Protein AF-A0A437PFA4-F1 (afdb_monomer_lite)
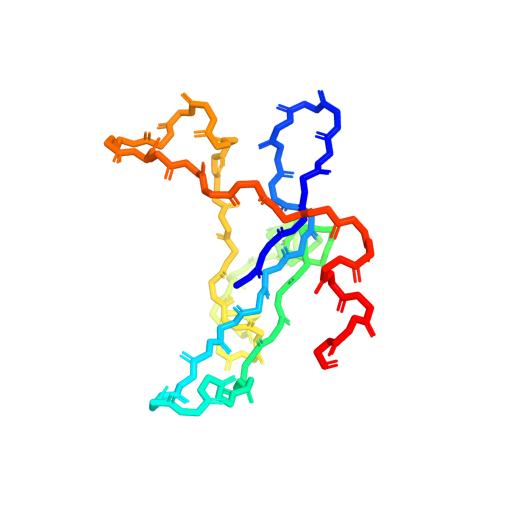
Radius of gyration: 13.46 Å; chains: 1; bounding box: 28×26×38 Å

Organism: NCBI:txid2494256

Sequence (75 aa):
MSGLDAEGWVTWQIELQGPVLTPITAAALDKWQRAQDAGPLDEYDSRFGITAELPVSEWEDHAPEELTSHQFEEV

Foldseek 3Di:
DFDADPVQATQKDFQADDPVRHTDAMDGPVVQVVVVVVDDCPVVCVHHNDGDPDGPVPDPPDDDDDDDPVNVVVD

pLDDT: mean 88.57, std 6.72, range [61.31, 95.75]

Secondary structure (DSSP, 8-state):
-EEE-TTS-EEEEEEEETTTTEEEEEEEHHHHHHHHHHS-SHHHHHHH----SS-GGGSTT--PPP--HHHHHT-

Structure (mmCIF, N/CA/C/O backbone):
data_AF-A0A437PFA4-F1
#
_entry.id   AF-A0A437PFA4-F1
#
loop_
_atom_site.group_PDB
_atom_site.id
_atom_site.type_symbol
_atom_site.label_atom_id
_atom_site.label_alt_id
_atom_site.label_comp_id
_atom_site.label_asym_id
_atom_site.label_entity_id
_atom_site.label_seq_id
_atom_site.pdbx_PDB_ins_code
_atom_site.Cartn_x
_atom_site.Cartn_y
_atom_site.Cartn_z
_atom_site.occupancy
_atom_site.B_iso_or_equiv
_atom_site.auth_seq_id
_atom_site.auth_comp_id
_atom_site.auth_asym_id
_atom_site.auth_atom_id
_atom_site.pdbx_PDB_model_num
ATOM 1 N N . MET A 1 1 ? -4.498 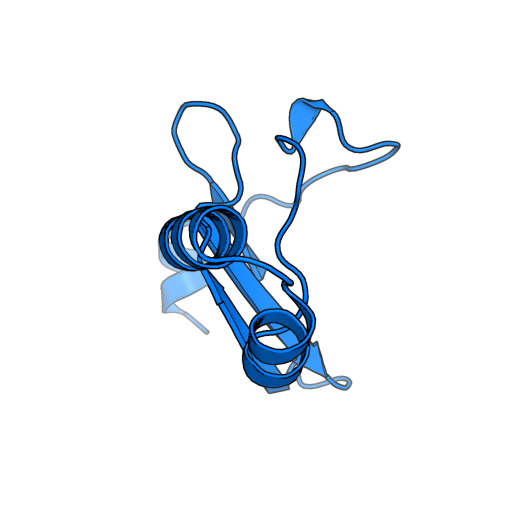0.063 5.278 1.00 75.88 1 MET A N 1
ATOM 2 C CA . MET A 1 1 ? -3.425 0.387 6.250 1.00 75.88 1 MET A CA 1
ATOM 3 C C . MET A 1 1 ? -2.117 0.474 5.490 1.00 75.88 1 MET A C 1
ATOM 5 O O . MET A 1 1 ? -1.910 -0.386 4.642 1.00 75.88 1 MET A O 1
ATOM 9 N N . SER A 1 2 ? -1.278 1.475 5.764 1.00 77.88 2 SER A N 1
ATOM 10 C CA . SER A 1 2 ? -0.080 1.737 4.960 1.00 77.88 2 SER A CA 1
ATOM 11 C C . SER A 1 2 ? 1.067 2.295 5.805 1.00 77.88 2 SER A C 1
ATOM 13 O O . SER A 1 2 ? 0.811 3.017 6.766 1.00 77.88 2 SER A O 1
ATOM 15 N N . GLY A 1 3 ? 2.315 1.979 5.448 1.00 82.50 3 GLY A N 1
ATOM 16 C CA . GLY A 1 3 ? 3.514 2.547 6.079 1.00 82.50 3 GLY A CA 1
ATOM 17 C C . GLY A 1 3 ? 4.258 3.492 5.141 1.00 82.50 3 GLY A C 1
ATOM 18 O O . GLY A 1 3 ? 4.367 3.192 3.953 1.00 82.50 3 GLY A O 1
ATOM 19 N N . LEU A 1 4 ? 4.784 4.605 5.658 1.00 88.25 4 LEU A N 1
ATOM 20 C CA . LEU A 1 4 ? 5.470 5.631 4.862 1.00 88.25 4 LEU A CA 1
ATOM 21 C C . LEU A 1 4 ? 6.993 5.589 5.032 1.00 88.25 4 LEU A C 1
ATOM 23 O O . LEU A 1 4 ? 7.482 5.245 6.109 1.00 88.25 4 LEU A O 1
ATOM 27 N N . ASP A 1 5 ? 7.736 5.958 3.990 1.00 89.06 5 ASP A N 1
ATOM 28 C CA . ASP A 1 5 ? 9.161 6.282 4.107 1.00 89.06 5 ASP A CA 1
ATOM 29 C C . ASP A 1 5 ? 9.400 7.761 4.468 1.00 89.06 5 ASP A C 1
ATOM 31 O O . ASP A 1 5 ? 8.470 8.534 4.707 1.00 89.06 5 ASP A O 1
ATOM 35 N N . ALA A 1 6 ? 10.676 8.156 4.529 1.00 88.94 6 ALA A N 1
ATOM 36 C CA . ALA A 1 6 ? 11.089 9.521 4.860 1.00 88.94 6 ALA A CA 1
ATOM 37 C C . ALA A 1 6 ? 10.684 10.567 3.804 1.00 88.94 6 ALA A C 1
ATOM 39 O O . ALA A 1 6 ? 10.715 11.762 4.091 1.00 88.94 6 ALA A O 1
ATOM 40 N N . GLU A 1 7 ? 10.323 10.128 2.601 1.00 89.75 7 GLU A N 1
ATOM 41 C CA . GLU A 1 7 ? 9.912 10.965 1.475 1.00 89.75 7 GLU A CA 1
ATOM 42 C C . GLU A 1 7 ? 8.378 11.005 1.334 1.00 89.75 7 GLU A C 1
ATOM 44 O O . GLU A 1 7 ? 7.850 11.708 0.476 1.00 89.75 7 GLU A O 1
ATOM 49 N N . GLY A 1 8 ? 7.650 10.299 2.208 1.00 89.69 8 GLY A N 1
ATOM 50 C CA . GLY A 1 8 ? 6.191 10.261 2.223 1.00 89.69 8 GLY A CA 1
ATOM 51 C C . GLY A 1 8 ? 5.585 9.254 1.247 1.00 89.69 8 GLY A C 1
ATOM 52 O O . GLY A 1 8 ? 4.376 9.306 1.004 1.00 89.69 8 GLY A O 1
ATOM 53 N N . TRP A 1 9 ? 6.379 8.332 0.696 1.00 92.31 9 TRP A N 1
ATOM 54 C CA . TRP A 1 9 ? 5.873 7.252 -0.144 1.00 92.31 9 TRP A CA 1
ATOM 55 C C . TRP A 1 9 ? 5.329 6.105 0.687 1.00 92.31 9 TRP A C 1
ATOM 57 O O . TRP A 1 9 ? 5.929 5.685 1.676 1.00 92.31 9 TRP A O 1
ATOM 67 N N . VAL A 1 10 ? 4.215 5.533 0.233 1.00 91.94 10 VAL A N 1
ATOM 68 C CA . VAL A 1 10 ? 3.675 4.299 0.802 1.00 91.94 10 VAL A CA 1
ATOM 69 C C . VAL A 1 10 ? 4.595 3.132 0.452 1.00 91.94 10 VAL A C 1
ATOM 71 O O . VAL A 1 10 ? 4.619 2.675 -0.682 1.00 91.94 10 VAL A O 1
ATOM 74 N N . THR A 1 11 ? 5.325 2.619 1.438 1.00 93.00 11 THR A N 1
ATOM 75 C CA . THR A 1 11 ? 6.247 1.478 1.294 1.00 93.00 11 THR A CA 1
ATOM 76 C C . THR A 1 11 ? 5.529 0.130 1.266 1.00 93.00 11 THR A C 1
ATOM 78 O O . THR A 1 11 ? 5.992 -0.809 0.616 1.00 93.00 11 THR A O 1
ATOM 81 N N . TRP A 1 12 ? 4.379 0.032 1.932 1.00 90.69 12 TRP A N 1
ATOM 82 C CA . TRP A 1 12 ? 3.484 -1.123 1.902 1.00 90.69 12 TRP A CA 1
ATOM 83 C C . TRP A 1 12 ? 2.040 -0.686 2.139 1.00 90.69 12 TRP A C 1
ATOM 85 O O . TRP A 1 12 ? 1.794 0.267 2.876 1.00 90.69 12 TRP A O 1
ATOM 95 N N . GLN A 1 13 ? 1.096 -1.399 1.527 1.00 90.81 13 GLN A N 1
ATOM 96 C CA . GLN A 1 13 ? -0.339 -1.141 1.607 1.00 90.81 13 GLN A CA 1
ATOM 97 C C . GLN A 1 13 ? -1.097 -2.450 1.814 1.00 90.81 13 GLN A C 1
ATOM 99 O O . GLN A 1 13 ? -0.868 -3.423 1.103 1.00 90.81 13 GLN A O 1
ATOM 104 N N . ILE A 1 14 ? -2.022 -2.458 2.769 1.00 90.94 14 ILE A N 1
ATOM 105 C CA . ILE A 1 14 ? -2.927 -3.572 3.057 1.00 90.94 14 ILE A CA 1
ATOM 106 C C . ILE A 1 14 ? -4.359 -3.116 2.789 1.00 90.94 14 ILE A C 1
ATOM 108 O O . ILE A 1 14 ? -4.834 -2.154 3.412 1.00 90.94 14 ILE A O 1
ATOM 112 N N . GLU A 1 15 ? -5.039 -3.825 1.891 1.00 91.31 15 GLU A N 1
ATOM 113 C CA . GLU A 1 15 ? -6.465 -3.654 1.620 1.00 91.31 15 GLU A CA 1
ATOM 114 C C . GLU A 1 15 ? -7.285 -4.490 2.606 1.00 91.31 15 GLU A C 1
ATOM 116 O O . GLU A 1 15 ? -6.989 -5.663 2.855 1.00 91.31 15 GLU A O 1
ATOM 121 N N . LEU A 1 16 ? -8.313 -3.869 3.183 1.00 91.81 16 LEU A N 1
ATOM 122 C CA . LEU A 1 16 ? -9.141 -4.444 4.239 1.00 91.81 16 LEU A CA 1
ATOM 123 C C . LEU A 1 16 ? -10.588 -4.522 3.754 1.00 91.81 16 LEU A C 1
ATOM 125 O O . LEU A 1 16 ? -11.095 -3.582 3.142 1.00 91.81 16 LEU A O 1
ATOM 129 N N . GLN A 1 17 ? -11.270 -5.622 4.060 1.00 93.12 17 GLN A N 1
ATOM 130 C CA . GLN A 1 17 ? -12.653 -5.855 3.669 1.00 93.12 17 GLN A CA 1
ATOM 131 C C . GLN A 1 17 ? -13.565 -6.035 4.885 1.00 93.12 17 GLN A C 1
ATOM 133 O O . GLN A 1 17 ? -13.253 -6.743 5.845 1.00 93.12 17 GLN A O 1
ATOM 138 N N . GLY A 1 18 ? -14.755 -5.442 4.784 1.00 93.25 18 GLY A N 1
ATOM 139 C CA . GLY A 1 18 ? -15.838 -5.637 5.738 1.00 93.25 18 GLY A CA 1
ATOM 140 C C . GLY A 1 18 ? -15.638 -4.910 7.074 1.00 93.25 18 GLY A C 1
ATOM 141 O O . GLY A 1 18 ? -14.614 -4.274 7.314 1.00 93.25 18 GLY A O 1
ATOM 142 N N . PRO A 1 19 ? -16.632 -4.999 7.972 1.00 89.94 19 PRO A N 1
ATOM 143 C CA . PRO A 1 19 ? -16.660 -4.231 9.219 1.00 89.94 19 PRO A CA 1
ATOM 144 C C . PRO A 1 19 ? -15.618 -4.679 10.252 1.00 89.94 19 PRO A C 1
ATOM 146 O O . PRO A 1 19 ? -15.333 -3.938 11.184 1.00 89.94 19 PRO A O 1
ATOM 149 N N . VAL A 1 20 ? -15.053 -5.880 10.095 1.00 91.25 20 VAL A N 1
ATOM 150 C CA . VAL A 1 20 ? -13.986 -6.417 10.960 1.00 91.25 20 VAL A CA 1
ATOM 151 C C . VAL A 1 20 ? -12.601 -6.167 10.344 1.00 91.25 20 VAL A C 1
ATOM 153 O O . VAL A 1 20 ? -11.613 -6.705 10.824 1.00 91.25 20 VAL A O 1
ATOM 156 N N . LEU A 1 21 ? -12.524 -5.374 9.264 1.00 89.25 21 LEU A N 1
ATOM 157 C CA . LEU A 1 21 ? -11.276 -4.978 8.608 1.00 89.25 21 LEU A CA 1
ATOM 158 C C . LEU A 1 21 ? -10.372 -6.175 8.264 1.00 89.25 21 LEU A C 1
ATOM 160 O O . LEU A 1 21 ? -9.177 -6.170 8.539 1.00 89.25 21 LEU A O 1
ATOM 164 N N . THR A 1 22 ? -10.942 -7.229 7.674 1.00 90.75 22 THR A N 1
ATOM 165 C CA . THR A 1 22 ? -10.180 -8.436 7.328 1.00 90.75 22 THR A CA 1
ATOM 166 C C . THR A 1 22 ? -9.227 -8.144 6.166 1.00 90.75 22 THR A C 1
ATOM 168 O O . THR A 1 22 ? -9.703 -7.705 5.118 1.00 90.75 22 THR A O 1
ATOM 171 N N . PRO A 1 23 ? -7.911 -8.392 6.298 1.00 91.31 23 PRO A N 1
ATOM 172 C CA . PRO A 1 23 ? -6.968 -8.208 5.199 1.00 91.31 23 PRO A CA 1
ATOM 173 C C . PRO A 1 23 ? -7.271 -9.129 4.019 1.00 91.31 23 PRO A C 1
ATOM 175 O O . PRO A 1 23 ? -7.485 -10.327 4.214 1.00 91.31 23 PRO A O 1
ATOM 178 N N . ILE A 1 24 ? -7.251 -8.584 2.802 1.00 94.00 24 ILE A N 1
ATOM 179 C CA . ILE A 1 24 ? -7.479 -9.357 1.569 1.00 94.00 24 ILE A CA 1
ATOM 180 C C . ILE A 1 24 ? -6.280 -9.346 0.620 1.00 94.00 24 ILE A C 1
ATOM 182 O O . ILE A 1 24 ? -6.010 -10.356 -0.028 1.00 94.00 24 ILE A O 1
ATOM 186 N N . THR A 1 25 ? -5.529 -8.249 0.567 1.00 94.44 25 THR A N 1
ATOM 187 C CA . THR A 1 25 ? -4.330 -8.107 -0.266 1.00 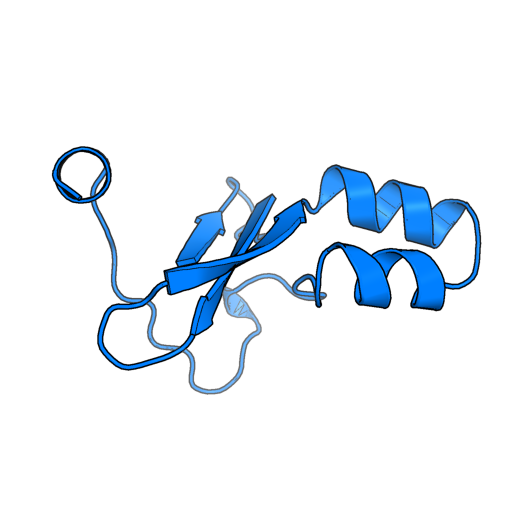94.44 25 THR A CA 1
ATOM 188 C C . THR A 1 25 ? -3.271 -7.291 0.472 1.00 94.44 25 THR A C 1
ATOM 190 O O . THR A 1 25 ? -3.568 -6.563 1.425 1.00 94.44 25 THR A O 1
ATOM 193 N N . ALA A 1 26 ? -2.017 -7.451 0.051 1.00 93.50 26 ALA A N 1
ATOM 194 C CA . ALA A 1 26 ? -0.896 -6.672 0.552 1.00 93.50 26 ALA A CA 1
ATOM 195 C C . ALA A 1 26 ? 0.084 -6.376 -0.590 1.00 93.50 26 ALA A C 1
ATOM 197 O O . ALA A 1 26 ? 0.664 -7.299 -1.173 1.00 93.50 26 ALA A O 1
ATOM 198 N N . ALA A 1 27 ? 0.288 -5.093 -0.863 1.00 93.94 27 ALA A N 1
ATOM 199 C CA . ALA A 1 27 ? 1.208 -4.567 -1.859 1.00 93.94 27 ALA A CA 1
ATOM 200 C C . ALA A 1 27 ? 2.437 -3.936 -1.192 1.00 93.94 27 ALA A C 1
ATOM 202 O O . ALA A 1 27 ? 2.360 -3.438 -0.067 1.00 93.94 27 ALA A O 1
ATOM 203 N N . ALA A 1 28 ? 3.574 -3.948 -1.890 1.00 93.44 28 ALA A N 1
ATOM 204 C CA . ALA A 1 28 ? 4.815 -3.322 -1.439 1.00 93.44 28 ALA A CA 1
ATOM 205 C C . ALA A 1 28 ? 5.457 -2.531 -2.583 1.00 93.44 28 ALA A C 1
ATOM 207 O O . ALA A 1 28 ? 5.566 -3.042 -3.701 1.00 93.44 28 ALA A O 1
ATOM 208 N N . LEU A 1 29 ? 5.909 -1.310 -2.294 1.00 92.75 29 LEU A N 1
ATOM 209 C CA . LEU A 1 29 ? 6.419 -0.374 -3.301 1.00 92.75 29 LEU A CA 1
ATOM 210 C C . LEU A 1 29 ? 7.612 -0.936 -4.072 1.00 92.75 29 LEU A C 1
ATOM 212 O O . LEU A 1 29 ? 7.666 -0.846 -5.294 1.00 92.75 29 LEU A O 1
ATOM 216 N N . ASP A 1 30 ? 8.536 -1.594 -3.376 1.00 93.56 30 ASP A N 1
ATOM 217 C CA . ASP A 1 30 ? 9.731 -2.174 -3.985 1.00 93.56 30 ASP A CA 1
ATOM 218 C C . ASP A 1 30 ? 9.401 -3.326 -4.950 1.00 93.56 30 ASP A C 1
ATOM 220 O O . ASP A 1 30 ? 10.126 -3.581 -5.913 1.00 93.56 30 ASP A O 1
ATOM 224 N N . LYS A 1 31 ? 8.317 -4.067 -4.700 1.00 93.56 31 LYS A N 1
ATOM 225 C CA . LYS A 1 31 ? 7.843 -5.121 -5.604 1.00 93.56 31 LYS A CA 1
ATOM 226 C C . LYS A 1 31 ? 7.089 -4.539 -6.788 1.00 93.56 31 LYS A C 1
ATOM 228 O O . LYS A 1 31 ? 7.288 -5.028 -7.896 1.00 93.56 31 LYS A O 1
ATOM 233 N N . TRP A 1 32 ? 6.281 -3.508 -6.559 1.00 94.56 32 TRP A N 1
ATOM 234 C CA . TRP A 1 32 ? 5.575 -2.795 -7.617 1.00 94.56 32 TRP A CA 1
ATOM 235 C C . TRP A 1 32 ? 6.550 -2.136 -8.599 1.00 94.56 32 TRP A C 1
ATOM 237 O O . TRP A 1 32 ? 6.440 -2.367 -9.797 1.00 94.56 32 TRP A O 1
ATOM 247 N N . GLN A 1 33 ? 7.578 -1.433 -8.106 1.00 93.88 33 GLN A N 1
ATOM 2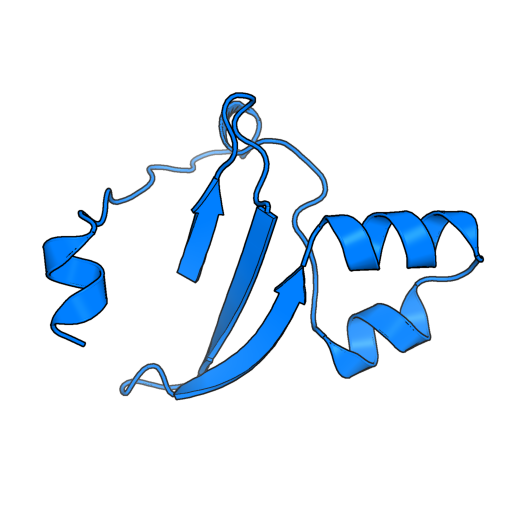48 C CA . GLN A 1 33 ? 8.621 -0.821 -8.943 1.00 93.88 33 GLN A CA 1
ATOM 249 C C . GLN A 1 33 ? 9.328 -1.866 -9.819 1.00 93.88 33 GLN A C 1
ATOM 251 O O . GLN A 1 33 ? 9.435 -1.699 -11.030 1.00 93.88 33 GLN A O 1
ATOM 256 N N . ARG A 1 34 ? 9.725 -3.009 -9.237 1.00 94.94 34 ARG A N 1
ATOM 257 C CA . ARG A 1 34 ? 10.330 -4.109 -10.012 1.00 94.94 34 ARG A CA 1
ATOM 258 C C . ARG A 1 34 ? 9.376 -4.701 -11.052 1.00 94.94 34 ARG A C 1
ATOM 260 O O . ARG A 1 34 ? 9.835 -5.126 -12.108 1.00 94.94 34 ARG A O 1
ATOM 267 N N . ALA A 1 35 ? 8.081 -4.790 -10.748 1.00 94.38 35 ALA A N 1
ATOM 268 C CA . ALA A 1 35 ? 7.079 -5.280 -11.690 1.00 94.38 35 ALA A CA 1
ATOM 269 C C . ALA A 1 35 ? 6.869 -4.287 -12.843 1.00 94.38 35 ALA A C 1
ATOM 271 O O . ALA A 1 35 ? 6.838 -4.707 -13.996 1.00 94.38 35 ALA A O 1
ATOM 272 N N . GLN A 1 36 ? 6.827 -2.987 -12.539 1.00 93.81 36 GLN A N 1
ATOM 273 C CA . GLN A 1 36 ? 6.734 -1.911 -13.524 1.00 93.81 36 GLN A CA 1
ATOM 274 C C . GLN A 1 36 ? 7.934 -1.927 -14.481 1.00 93.81 36 GLN A C 1
ATOM 276 O O . GLN A 1 36 ? 7.752 -1.851 -15.695 1.00 93.81 36 GLN A O 1
ATOM 281 N N . ASP A 1 37 ? 9.148 -2.107 -13.954 1.00 95.75 37 ASP A N 1
ATOM 282 C CA . ASP A 1 37 ? 10.368 -2.243 -14.760 1.00 95.75 37 ASP A CA 1
ATOM 283 C C . ASP A 1 37 ? 10.349 -3.491 -15.665 1.00 95.75 37 ASP A C 1
ATOM 285 O O . ASP A 1 37 ? 10.975 -3.512 -16.728 1.00 95.75 37 ASP A O 1
ATOM 289 N N . ALA A 1 38 ? 9.651 -4.551 -15.245 1.00 94.50 38 ALA A N 1
ATOM 290 C CA . ALA A 1 38 ? 9.579 -5.826 -15.954 1.00 94.50 38 ALA A CA 1
ATOM 291 C C . ALA A 1 38 ? 8.477 -5.879 -17.028 1.00 94.50 38 ALA A C 1
ATOM 293 O O . ALA A 1 38 ? 8.520 -6.767 -17.885 1.00 94.50 38 ALA A O 1
ATOM 294 N N . GLY A 1 39 ? 7.510 -4.954 -17.010 1.00 92.81 39 GLY A N 1
ATOM 295 C CA . GLY A 1 39 ? 6.452 -4.870 -18.012 1.00 92.81 39 GLY A CA 1
ATOM 296 C C . GLY A 1 39 ? 5.067 -4.547 -17.437 1.00 92.81 39 GLY A C 1
ATOM 297 O O . GLY A 1 39 ? 4.958 -3.826 -16.448 1.00 92.81 39 GLY A O 1
ATOM 298 N N . PRO A 1 40 ? 3.987 -5.024 -18.086 1.00 93.12 40 PRO A N 1
ATOM 299 C CA . PRO A 1 40 ? 2.615 -4.745 -17.664 1.00 93.12 40 PRO A CA 1
ATOM 300 C C . PRO A 1 40 ? 2.332 -5.169 -16.218 1.00 93.12 40 PRO A C 1
ATOM 302 O O . PRO A 1 40 ? 2.761 -6.237 -15.778 1.00 93.12 40 PRO A O 1
ATOM 305 N N . LEU A 1 41 ? 1.561 -4.349 -15.504 1.00 93.56 41 LEU A N 1
ATOM 306 C CA . LEU A 1 41 ? 1.268 -4.530 -14.081 1.00 93.56 41 LEU A CA 1
ATOM 307 C C . LEU A 1 41 ? 0.044 -5.410 -13.795 1.00 93.56 41 LEU A C 1
ATOM 309 O O . LEU A 1 41 ? -0.166 -5.763 -12.640 1.00 93.56 41 LEU A O 1
ATOM 313 N N . ASP A 1 42 ? -0.721 -5.835 -14.809 1.00 93.88 42 ASP A N 1
ATOM 314 C CA . ASP A 1 42 ? -1.976 -6.582 -14.623 1.00 93.88 42 ASP A CA 1
ATOM 315 C C . ASP A 1 42 ? -1.824 -7.821 -13.717 1.00 93.88 42 ASP A C 1
ATOM 317 O O . ASP A 1 42 ? -2.674 -8.093 -12.867 1.00 93.88 42 ASP A O 1
ATOM 321 N N . GLU A 1 43 ? -0.727 -8.575 -13.866 1.00 92.75 43 GLU A N 1
ATOM 322 C CA . GLU A 1 43 ? -0.448 -9.746 -13.021 1.00 92.75 43 GLU A CA 1
ATOM 323 C C . GLU A 1 43 ? -0.118 -9.348 -11.575 1.00 92.75 43 GLU A C 1
ATOM 325 O O . GLU A 1 43 ? -0.550 -10.014 -10.629 1.00 92.75 43 GLU A O 1
ATOM 330 N N . TYR A 1 44 ? 0.640 -8.263 -11.396 1.00 94.25 44 TYR A N 1
ATOM 331 C CA . TYR A 1 44 ? 0.986 -7.748 -10.076 1.00 94.25 44 TYR A CA 1
ATOM 332 C C . TYR A 1 44 ? -0.270 -7.254 -9.352 1.00 94.25 44 TYR A C 1
ATOM 334 O O . TYR A 1 44 ? -0.559 -7.723 -8.248 1.00 94.25 44 TYR A O 1
ATOM 342 N N . ASP A 1 45 ? -1.047 -6.382 -9.996 1.00 93.44 45 ASP A N 1
ATOM 343 C CA . ASP A 1 45 ? -2.241 -5.763 -9.420 1.00 93.44 45 ASP A CA 1
ATOM 344 C C . ASP A 1 45 ? -3.301 -6.816 -9.087 1.00 93.44 45 ASP A C 1
ATOM 346 O O . ASP A 1 45 ? -3.890 -6.792 -8.005 1.00 93.44 45 ASP A O 1
ATOM 350 N N . SER A 1 46 ? -3.486 -7.821 -9.953 1.00 92.12 46 SER A N 1
ATOM 351 C CA . SER A 1 46 ? -4.407 -8.930 -9.684 1.00 92.12 46 SER A CA 1
ATOM 352 C C . SER A 1 46 ? -4.021 -9.752 -8.451 1.00 92.12 46 SER A C 1
ATOM 354 O O . SER A 1 46 ? -4.888 -10.412 -7.873 1.00 92.12 46 SER A O 1
ATOM 356 N N . ARG A 1 47 ? -2.738 -9.793 -8.079 1.00 92.69 47 ARG A N 1
ATOM 357 C CA . ARG A 1 47 ? -2.237 -10.646 -6.995 1.00 92.69 47 ARG A CA 1
ATOM 358 C C . ARG A 1 47 ? -2.066 -9.897 -5.682 1.00 92.69 47 ARG A C 1
ATOM 360 O O . ARG A 1 47 ? -2.292 -10.479 -4.621 1.00 92.69 47 ARG A O 1
ATOM 367 N N . PHE A 1 48 ? -1.608 -8.656 -5.751 1.00 93.25 48 PHE A N 1
ATOM 368 C CA . PHE A 1 48 ? -1.193 -7.877 -4.588 1.00 93.25 48 PHE A CA 1
ATOM 369 C C . PHE A 1 48 ? -2.080 -6.658 -4.334 1.00 93.25 48 PHE A C 1
ATOM 371 O O . PHE A 1 48 ? -1.944 -6.045 -3.278 1.00 93.25 48 PHE A O 1
ATOM 378 N N . GLY A 1 49 ? -3.017 -6.356 -5.235 1.00 90.56 49 GLY A N 1
ATOM 379 C CA . GLY A 1 49 ? -3.810 -5.135 -5.193 1.00 90.56 49 GLY A CA 1
ATOM 380 C C . GLY A 1 49 ? -3.039 -3.929 -5.728 1.00 90.56 49 GLY A C 1
ATOM 381 O O . GLY A 1 49 ? -1.903 -4.038 -6.192 1.00 90.56 49 GLY A O 1
ATOM 382 N N . ILE A 1 50 ? -3.677 -2.765 -5.647 1.00 88.38 50 ILE A N 1
ATOM 383 C CA . ILE A 1 50 ? -3.118 -1.506 -6.147 1.00 88.38 50 ILE A CA 1
ATOM 384 C C . ILE A 1 50 ? -2.089 -0.953 -5.157 1.00 88.38 50 ILE A C 1
ATOM 386 O O . ILE A 1 50 ? -2.286 -1.001 -3.941 1.00 88.38 50 ILE A O 1
ATOM 390 N N . THR A 1 51 ? -0.999 -0.398 -5.687 1.00 91.62 51 THR A N 1
ATOM 391 C CA . THR A 1 51 ? 0.003 0.358 -4.918 1.00 91.62 51 THR A CA 1
ATOM 392 C C . THR A 1 51 ? -0.186 1.846 -5.190 1.00 91.62 51 THR A C 1
ATOM 394 O O . THR A 1 51 ? -0.525 2.221 -6.308 1.00 91.62 51 THR A O 1
ATOM 397 N N . ALA A 1 52 ? 0.020 2.699 -4.187 1.00 91.38 52 ALA A N 1
ATOM 398 C CA . ALA A 1 52 ? -0.012 4.138 -4.407 1.00 91.38 52 ALA A CA 1
ATOM 399 C C . ALA A 1 52 ? 1.099 4.585 -5.369 1.00 91.38 52 ALA A C 1
ATOM 401 O O . ALA A 1 52 ? 2.259 4.207 -5.210 1.00 91.38 52 ALA A O 1
ATOM 402 N N . GLU A 1 53 ? 0.728 5.424 -6.332 1.00 88.94 53 GLU A N 1
ATOM 403 C CA . GLU A 1 53 ? 1.616 5.886 -7.407 1.00 88.94 53 GLU A CA 1
ATOM 404 C C . GLU A 1 53 ? 2.236 7.265 -7.121 1.00 88.94 53 GLU A C 1
ATOM 406 O O . GLU A 1 53 ? 3.114 7.711 -7.855 1.00 88.94 53 GLU A O 1
ATOM 411 N N . LEU A 1 54 ? 1.788 7.932 -6.052 1.00 91.19 54 LEU A N 1
ATOM 412 C CA . LEU A 1 54 ? 2.229 9.259 -5.620 1.00 91.19 54 LEU A CA 1
ATOM 413 C C . LEU A 1 54 ? 2.496 9.273 -4.106 1.00 91.19 54 LEU A C 1
ATOM 415 O O . LEU A 1 54 ? 1.843 8.516 -3.372 1.00 91.19 54 LEU A O 1
ATOM 419 N N . PRO A 1 55 ? 3.392 10.149 -3.612 1.00 90.69 55 PRO A N 1
ATOM 420 C CA . PRO A 1 55 ? 3.579 10.351 -2.180 1.00 90.69 55 PRO A CA 1
ATOM 421 C C . PRO A 1 55 ? 2.308 10.925 -1.544 1.00 90.69 55 PRO A C 1
ATOM 423 O O . PRO A 1 55 ? 1.536 11.639 -2.185 1.00 90.69 55 PRO A O 1
ATOM 426 N N . VAL A 1 56 ? 2.098 10.646 -0.255 1.00 88.50 56 VAL A N 1
ATOM 427 C CA . VAL A 1 56 ? 0.859 11.009 0.462 1.00 88.50 56 VAL A CA 1
ATOM 428 C C . VAL A 1 56 ? 0.588 12.515 0.451 1.00 88.50 56 VAL A C 1
ATOM 430 O O . VAL A 1 56 ? -0.566 12.933 0.419 1.00 88.50 56 VAL A O 1
ATOM 433 N N . SER A 1 57 ? 1.635 13.343 0.427 1.00 87.25 57 SER A N 1
ATOM 434 C CA . SER A 1 57 ? 1.515 14.804 0.344 1.00 87.25 57 SER A CA 1
ATOM 435 C C . SER A 1 57 ? 0.838 15.307 -0.934 1.00 87.25 57 SER A C 1
ATOM 437 O O . SER A 1 57 ? 0.411 16.457 -0.975 1.00 87.25 57 SER A O 1
ATOM 439 N N . GLU A 1 58 ? 0.778 14.477 -1.975 1.00 92.25 58 GLU A N 1
ATOM 440 C CA . GLU A 1 58 ? 0.169 14.803 -3.267 1.00 92.25 58 GLU A CA 1
ATOM 441 C C . GLU A 1 58 ? -1.244 14.225 -3.422 1.00 92.25 58 GLU A C 1
ATOM 443 O O . GLU A 1 58 ? -1.875 14.409 -4.460 1.00 92.25 58 GLU A O 1
ATOM 448 N N . TRP A 1 59 ? -1.767 13.529 -2.409 1.00 90.88 59 TRP A N 1
ATOM 449 C CA . TRP A 1 59 ? -3.113 12.969 -2.468 1.00 90.88 59 TRP A CA 1
ATOM 450 C C . TRP A 1 59 ? -4.156 14.055 -2.197 1.00 90.88 59 TRP A C 1
ATOM 452 O O . TRP A 1 59 ? -4.093 14.766 -1.193 1.00 90.88 59 TRP A O 1
ATOM 462 N N . GLU A 1 60 ? -5.145 14.165 -3.083 1.00 90.06 60 GLU A N 1
ATOM 463 C CA . GLU A 1 60 ? -6.235 15.128 -2.925 1.00 90.06 60 GLU A CA 1
ATOM 464 C C . GLU A 1 60 ? -7.104 14.785 -1.702 1.00 90.06 60 GLU A C 1
ATOM 466 O O . GLU A 1 60 ? -7.479 13.631 -1.492 1.00 90.06 60 GLU A O 1
ATOM 471 N N . ASP A 1 61 ? -7.412 15.803 -0.889 1.00 84.69 61 ASP A N 1
ATOM 472 C CA . ASP A 1 61 ? -8.293 15.734 0.288 1.00 84.69 61 ASP A CA 1
ATOM 473 C C . ASP A 1 61 ? -7.940 14.646 1.329 1.00 84.69 61 ASP A C 1
ATOM 475 O O . ASP A 1 61 ? -8.782 14.238 2.137 1.00 84.69 61 ASP A O 1
ATOM 479 N N . HIS A 1 62 ? -6.686 14.182 1.362 1.00 81.81 62 HIS A N 1
ATOM 480 C CA . HIS A 1 62 ? -6.255 13.171 2.323 1.00 81.81 62 HIS A CA 1
ATOM 481 C C . HIS A 1 62 ? -5.853 13.789 3.671 1.00 81.81 62 HIS A C 1
ATOM 483 O O . HIS A 1 62 ? -4.873 14.526 3.774 1.00 81.81 62 HIS A O 1
ATOM 489 N N . ALA A 1 63 ? -6.588 13.441 4.728 1.00 79.62 63 ALA A N 1
ATOM 490 C CA . ALA A 1 63 ? -6.227 13.728 6.115 1.00 79.62 63 ALA A CA 1
ATOM 491 C C . ALA A 1 63 ? -5.820 12.411 6.805 1.00 79.62 63 ALA A C 1
ATOM 493 O O . ALA A 1 63 ? -6.703 11.681 7.264 1.00 79.62 63 ALA A O 1
ATOM 494 N N . PRO A 1 64 ? -4.520 12.063 6.834 1.00 76.25 64 PRO A N 1
ATOM 495 C CA . PRO A 1 64 ? -4.073 10.802 7.409 1.00 76.25 64 PRO A CA 1
ATOM 496 C C . PRO A 1 64 ? -4.331 10.773 8.918 1.00 76.25 64 PRO A C 1
ATOM 498 O O . PRO A 1 64 ? -4.053 11.738 9.630 1.00 76.25 64 PRO A O 1
ATOM 501 N N . GLU A 1 65 ? -4.835 9.643 9.409 1.00 80.69 65 GLU A N 1
ATOM 502 C CA . GLU A 1 65 ? -4.886 9.354 10.840 1.00 80.69 65 GLU A CA 1
ATOM 503 C C . GLU A 1 65 ? -3.570 8.687 11.249 1.00 80.69 65 GLU A C 1
ATOM 505 O O . GLU A 1 65 ? -3.197 7.640 10.713 1.00 80.69 65 GLU A O 1
ATOM 510 N N . GLU A 1 66 ? -2.836 9.312 12.169 1.00 77.75 66 GLU A N 1
ATOM 511 C CA . GLU A 1 66 ? -1.571 8.764 12.649 1.00 77.75 66 GLU A CA 1
ATOM 512 C C . GLU A 1 66 ? -1.817 7.569 13.573 1.00 77.75 66 GLU A C 1
ATOM 514 O O . GLU A 1 66 ? -2.544 7.661 14.564 1.00 77.75 66 GLU A O 1
ATOM 519 N N . LEU A 1 67 ? -1.153 6.455 13.268 1.00 79.25 67 LEU A N 1
ATOM 520 C CA . LEU A 1 67 ? -1.112 5.279 14.124 1.00 79.25 67 LEU A CA 1
ATOM 521 C C . LEU A 1 67 ? 0.299 5.140 14.696 1.00 79.25 67 LEU A C 1
ATOM 523 O O . LEU A 1 67 ? 1.276 4.993 13.961 1.00 79.25 67 LEU A O 1
ATOM 527 N N . THR A 1 68 ? 0.423 5.186 16.017 1.00 82.50 68 THR A N 1
ATOM 528 C CA . THR A 1 68 ? 1.703 4.935 16.692 1.00 82.50 68 THR A CA 1
ATOM 529 C C . THR A 1 68 ? 2.093 3.458 16.588 1.00 82.50 68 THR A C 1
ATOM 531 O O . THR A 1 68 ? 1.234 2.587 16.460 1.00 82.50 68 THR A O 1
ATOM 534 N N . SER A 1 69 ? 3.388 3.144 16.714 1.00 77.62 69 SER A N 1
ATOM 535 C CA . SER A 1 69 ? 3.861 1.748 16.717 1.00 77.62 69 SER A CA 1
ATOM 536 C C . SER A 1 69 ? 3.179 0.903 17.796 1.00 77.62 69 SER A C 1
ATOM 538 O O . SER A 1 69 ? 2.828 -0.240 17.542 1.00 77.62 69 SER A O 1
ATOM 540 N N . HIS A 1 70 ? 2.917 1.486 18.970 1.00 78.44 70 HIS A N 1
ATOM 541 C CA . HIS A 1 70 ? 2.183 0.814 20.043 1.00 78.44 70 HIS A CA 1
ATOM 542 C C . HIS A 1 70 ? 0.751 0.464 19.624 1.00 78.44 70 HIS A C 1
ATOM 544 O O . HIS A 1 70 ? 0.323 -0.669 19.789 1.00 78.44 70 HIS A O 1
ATOM 550 N N . GLN A 1 71 ? 0.025 1.416 19.028 1.00 78.56 71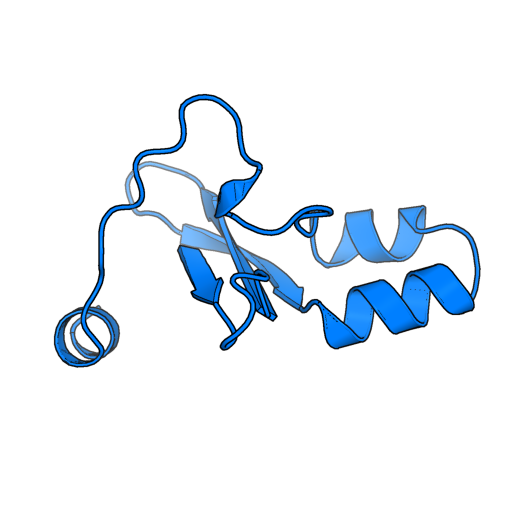 GLN A N 1
ATOM 551 C CA . GLN A 1 71 ? -1.331 1.170 18.529 1.00 78.56 71 GLN A CA 1
ATOM 552 C C . GLN A 1 71 ? -1.362 0.144 17.394 1.00 78.56 71 GLN A C 1
ATOM 554 O O . GLN A 1 71 ? -2.365 -0.535 17.240 1.00 78.56 71 GLN A O 1
ATOM 559 N N . PHE A 1 72 ? -0.295 0.031 16.601 1.00 75.62 72 PHE A N 1
ATOM 560 C CA . PHE A 1 72 ? -0.171 -1.012 15.584 1.00 75.62 72 PHE A CA 1
ATOM 561 C C . PHE A 1 72 ? 0.039 -2.403 16.202 1.00 75.62 72 PHE A C 1
ATOM 563 O O . PHE A 1 72 ? -0.545 -3.370 15.727 1.00 75.62 72 PHE A O 1
ATOM 570 N N . GLU A 1 73 ? 0.856 -2.511 17.252 1.00 78.06 73 GLU A N 1
ATOM 571 C CA . GLU A 1 73 ? 1.154 -3.783 17.928 1.00 78.06 73 GLU A CA 1
ATOM 572 C C . GLU A 1 73 ? -0.014 -4.323 18.775 1.00 78.06 73 GLU A C 1
ATOM 574 O O . GLU A 1 73 ? -0.050 -5.516 19.070 1.00 78.06 73 GLU A O 1
ATOM 579 N N . GLU A 1 74 ? -0.961 -3.468 19.173 1.00 72.44 74 GLU A N 1
ATOM 580 C CA . GLU A 1 74 ? -2.128 -3.838 19.992 1.00 72.44 74 GLU A CA 1
ATOM 581 C C . GLU A 1 74 ? -3.314 -4.434 19.204 1.00 72.44 74 GLU A C 1
ATOM 583 O O . GLU A 1 74 ? -4.313 -4.813 19.825 1.00 72.44 74 GLU A O 1
ATOM 588 N N . VAL A 1 75 ? -3.226 -4.522 17.869 1.00 61.31 75 VAL A N 1
ATOM 589 C CA . VAL A 1 75 ? -4.287 -5.060 16.986 1.00 61.31 75 VAL A CA 1
ATOM 590 C C . VAL A 1 75 ? -4.082 -6.538 16.669 1.00 61.31 75 VAL A C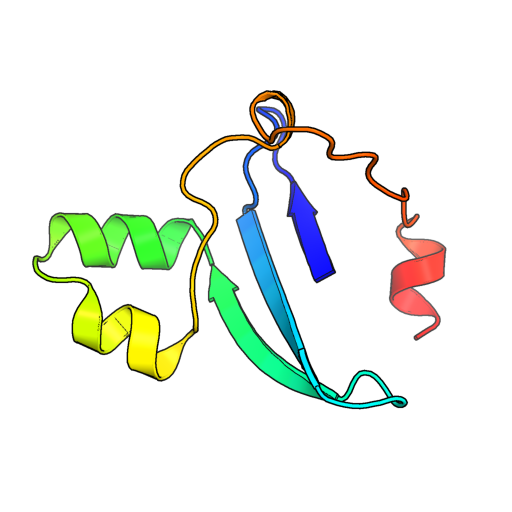 1
ATOM 592 O O . VAL A 1 75 ? -2.936 -6.943 16.373 1.00 61.31 75 VAL A O 1
#